Protein AF-A0A5E5PRE7-F1 (afdb_monomer)

Sequence (91 aa):
MGRLELDKKIKISTETAYRFVLQDKAVGGALYKYLRHQHKKYRKRYGKNDYRGRIPNRIDIDEHPSIVDARTRIGDWEVDLVIGKGHKGGL

Structure (mmCIF, N/CA/C/O backbone):
data_AF-A0A5E5PRE7-F1
#
_entry.id   AF-A0A5E5PRE7-F1
#
loop_
_atom_site.group_PDB
_atom_site.id
_atom_site.type_symbol
_atom_site.label_atom_id
_atom_site.label_alt_id
_atom_site.label_comp_id
_atom_site.label_asym_id
_atom_site.label_entity_id
_atom_site.label_seq_id
_atom_site.pdbx_PDB_ins_code
_atom_site.Cartn_x
_atom_site.Cartn_y
_atom_site.Cartn_z
_atom_site.occupancy
_atom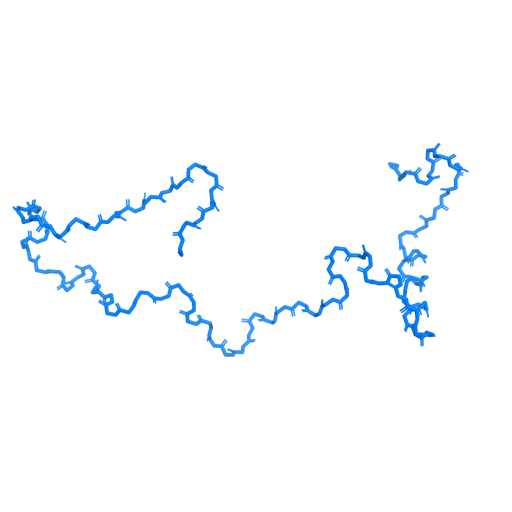_site.B_iso_or_equiv
_atom_site.auth_seq_id
_atom_site.auth_comp_id
_atom_site.auth_asym_id
_atom_site.auth_atom_id
_atom_site.pdbx_PDB_model_num
ATOM 1 N N . MET A 1 1 ? 0.929 10.874 14.408 1.00 62.28 1 MET A N 1
ATOM 2 C CA . MET A 1 1 ? -0.429 10.677 14.956 1.00 62.28 1 MET A CA 1
ATOM 3 C C . MET A 1 1 ? -1.419 10.520 13.816 1.00 62.28 1 MET A C 1
ATOM 5 O O . MET A 1 1 ? -1.290 11.222 12.818 1.00 62.28 1 MET A O 1
ATOM 9 N N . GLY A 1 2 ? -2.347 9.568 13.924 1.00 77.19 2 GLY A N 1
ATOM 10 C CA . GLY A 1 2 ? -3.389 9.349 12.914 1.00 77.19 2 GLY A CA 1
ATOM 11 C C . GLY A 1 2 ? -4.567 10.312 13.089 1.00 77.19 2 GLY A C 1
ATOM 12 O O . GLY A 1 2 ? -4.797 10.825 14.180 1.00 77.19 2 GLY A O 1
ATOM 13 N N . ARG A 1 3 ? -5.356 10.539 12.032 1.00 82.00 3 ARG A N 1
ATOM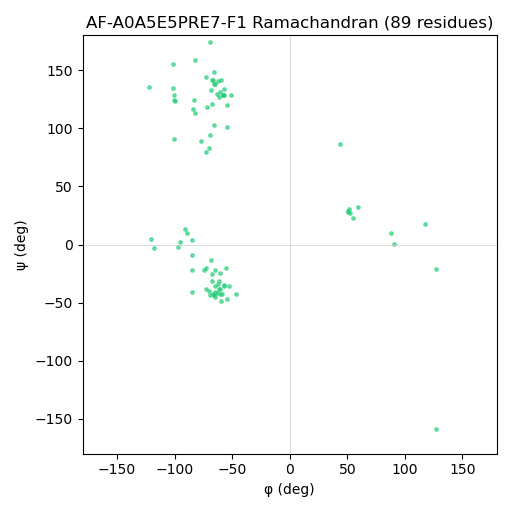 14 C CA . ARG A 1 3 ? -6.489 11.487 12.067 1.00 82.00 3 ARG A CA 1
ATOM 15 C C . ARG A 1 3 ? -7.568 11.114 13.093 1.00 82.00 3 ARG A C 1
ATOM 17 O O . ARG A 1 3 ? -8.160 11.997 13.694 1.00 82.00 3 ARG A O 1
ATOM 24 N N . LEU A 1 4 ? -7.767 9.819 13.342 1.00 86.50 4 LEU A N 1
ATOM 25 C CA . LEU A 1 4 ? -8.707 9.316 14.349 1.00 86.50 4 LEU A CA 1
ATOM 26 C C . LEU A 1 4 ? -8.346 9.751 15.780 1.00 86.50 4 LEU A C 1
ATOM 28 O O . LEU A 1 4 ? -9.229 10.006 16.594 1.00 86.50 4 LEU A O 1
ATOM 32 N N . GLU A 1 5 ? -7.053 9.860 16.074 1.00 87.12 5 GLU A N 1
ATOM 33 C CA . GLU A 1 5 ? -6.567 10.290 17.383 1.00 87.12 5 GLU A CA 1
ATOM 34 C C . GLU A 1 5 ? -6.797 11.789 17.594 1.00 87.12 5 GLU A C 1
ATOM 36 O O . GLU A 1 5 ? -7.195 12.201 18.677 1.00 87.12 5 GLU A O 1
ATOM 41 N N . LEU A 1 6 ? -6.611 12.594 16.545 1.00 88.25 6 LEU A N 1
ATOM 42 C CA . LEU A 1 6 ? -6.856 14.037 16.595 1.00 88.25 6 LEU A CA 1
ATOM 43 C C . LEU A 1 6 ? -8.344 14.356 16.773 1.00 88.25 6 LEU A C 1
ATOM 45 O O . LEU A 1 6 ? -8.698 15.228 17.557 1.00 88.25 6 LEU A O 1
ATOM 49 N N . ASP A 1 7 ? -9.201 13.633 16.054 1.00 92.69 7 ASP A N 1
ATOM 50 C CA . ASP A 1 7 ? -10.631 13.935 15.966 1.00 92.69 7 ASP A CA 1
ATOM 51 C C . ASP A 1 7 ? -11.426 13.317 17.126 1.00 92.69 7 ASP A C 1
ATOM 53 O O . ASP A 1 7 ? -12.305 13.946 17.708 1.00 92.69 7 ASP A O 1
ATOM 57 N N . LYS A 1 8 ? -11.091 12.074 17.502 1.00 89.75 8 LYS A N 1
ATOM 58 C CA . LYS A 1 8 ? -11.861 11.286 18.477 1.00 89.75 8 LYS A CA 1
ATOM 59 C C . LYS A 1 8 ? -11.086 10.917 19.738 1.00 89.75 8 LYS A C 1
ATOM 61 O O . LYS A 1 8 ? -11.662 10.284 20.615 1.00 89.75 8 LYS A O 1
ATOM 66 N N . LYS A 1 9 ? -9.796 11.264 19.845 1.00 90.88 9 LYS A N 1
ATOM 67 C CA . LYS A 1 9 ? -8.899 10.819 20.936 1.00 90.88 9 LYS A CA 1
ATOM 68 C C . LYS A 1 9 ? -8.830 9.292 21.089 1.00 90.88 9 LYS A C 1
ATOM 70 O O . LYS A 1 9 ? -8.470 8.783 22.146 1.00 90.88 9 LYS A O 1
ATOM 75 N N . ILE A 1 10 ? -9.145 8.552 20.022 1.00 91.00 10 ILE A N 1
ATOM 76 C CA . ILE A 1 10 ? -9.086 7.089 19.993 1.00 91.00 10 ILE A CA 1
ATOM 77 C C . ILE A 1 10 ? -7.800 6.668 19.287 1.00 91.00 10 ILE A C 1
ATOM 79 O O . ILE A 1 10 ? -7.525 7.085 18.160 1.00 91.00 10 ILE A O 1
ATOM 83 N N . LYS A 1 11 ? -7.041 5.784 19.936 1.00 88.94 11 LYS A N 1
ATOM 84 C CA . LYS A 1 11 ? -5.892 5.100 19.340 1.00 88.94 11 LYS A CA 1
ATOM 85 C C . LYS A 1 11 ? -6.313 3.705 18.903 1.00 88.94 11 LYS A C 1
ATOM 87 O O . LYS A 1 11 ? -6.797 2.920 19.711 1.00 88.94 11 LYS A O 1
ATOM 92 N N . ILE A 1 12 ? -6.120 3.396 17.625 1.00 89.06 12 ILE A N 1
ATOM 93 C CA . ILE A 1 12 ? -6.352 2.063 17.064 1.00 89.06 12 ILE A CA 1
ATOM 94 C C . ILE A 1 12 ? -5.046 1.597 16.429 1.00 89.06 12 ILE A C 1
ATOM 96 O O . ILE A 1 12 ? -4.385 2.369 15.732 1.00 89.06 12 ILE A O 1
ATOM 100 N N . SER A 1 13 ? -4.677 0.338 16.667 1.00 89.62 13 SER A N 1
ATOM 101 C CA . SER A 1 13 ? -3.554 -0.284 15.967 1.00 89.62 13 SER A CA 1
ATOM 102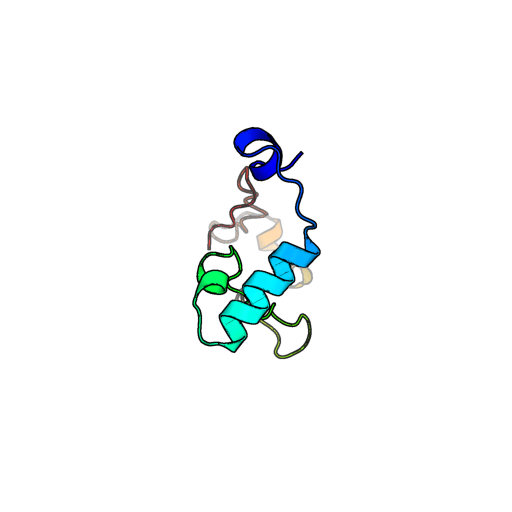 C C . SER A 1 13 ? -3.878 -0.438 14.483 1.00 89.62 13 SER A C 1
ATOM 104 O O . SER A 1 13 ? -4.990 -0.812 14.105 1.00 89.62 13 SER A O 1
ATOM 106 N N . THR A 1 14 ? -2.882 -0.221 13.629 1.00 87.25 14 THR A N 1
ATOM 107 C CA . THR A 1 14 ? -2.992 -0.465 12.187 1.00 87.25 14 THR A CA 1
ATOM 108 C C . THR A 1 14 ? -3.485 -1.886 11.888 1.00 87.25 14 THR A C 1
ATOM 110 O O . THR A 1 14 ? -4.277 -2.089 10.970 1.00 87.25 14 THR A O 1
ATOM 113 N N . GLU A 1 15 ? -3.086 -2.869 12.699 1.00 91.88 15 GLU A N 1
ATOM 114 C CA . GLU A 1 15 ? -3.521 -4.259 12.553 1.00 91.88 15 GLU A CA 1
ATOM 115 C C . GLU A 1 15 ? -5.024 -4.435 12.796 1.00 91.88 15 GLU A C 1
ATOM 117 O O . GLU A 1 15 ? -5.696 -5.129 12.034 1.00 91.88 15 GLU A O 1
ATOM 122 N N . THR A 1 16 ? -5.582 -3.759 13.804 1.00 93.19 16 THR A N 1
ATOM 123 C CA . THR A 1 16 ? -7.024 -3.784 14.085 1.00 93.19 16 THR A CA 1
ATOM 124 C C . THR A 1 16 ? -7.818 -3.247 12.896 1.00 93.19 16 THR A C 1
ATOM 126 O O . THR A 1 16 ? -8.812 -3.851 12.496 1.00 93.19 16 THR A O 1
ATOM 129 N N . ALA A 1 17 ? -7.352 -2.154 12.282 1.00 91.12 17 ALA A N 1
ATOM 130 C CA . ALA A 1 17 ? -7.972 -1.610 11.076 1.00 91.12 17 ALA A CA 1
ATOM 131 C C . ALA A 1 17 ? -7.903 -2.601 9.898 1.00 91.12 17 ALA A C 1
ATOM 133 O O . ALA A 1 17 ? -8.895 -2.786 9.191 1.00 91.12 17 ALA A O 1
ATOM 134 N N . TYR A 1 18 ? -6.773 -3.292 9.707 1.00 90.19 18 TYR A N 1
ATOM 135 C CA . TYR A 1 18 ? -6.657 -4.319 8.666 1.00 90.19 18 TYR A CA 1
ATOM 136 C C . TYR A 1 18 ? -7.562 -5.526 8.910 1.00 90.19 18 TYR A C 1
ATOM 138 O O . TYR A 1 18 ? -8.234 -5.974 7.978 1.00 90.19 18 TYR A O 1
ATOM 146 N N . ARG A 1 19 ? -7.632 -6.030 10.148 1.00 93.25 19 ARG A N 1
ATOM 147 C CA . ARG A 1 19 ? -8.533 -7.129 10.522 1.00 93.25 19 ARG A CA 1
ATOM 148 C C . ARG A 1 19 ? -9.991 -6.775 10.256 1.00 93.25 19 ARG A C 1
ATOM 150 O O . ARG A 1 19 ? -10.710 -7.598 9.701 1.00 93.25 19 ARG A O 1
ATOM 157 N N . PHE A 1 20 ? -10.397 -5.552 10.589 1.00 93.88 20 PHE A N 1
ATOM 158 C CA . PHE A 1 20 ? -11.753 -5.068 10.347 1.00 93.88 20 PHE A CA 1
ATOM 159 C C . PHE A 1 20 ? -12.118 -5.088 8.856 1.00 93.88 20 PHE A C 1
ATOM 161 O O . PHE A 1 20 ? -13.138 -5.656 8.473 1.00 93.88 20 PHE A O 1
ATOM 168 N N . VAL A 1 21 ? -11.248 -4.555 7.991 1.00 93.31 21 VAL A N 1
ATOM 169 C CA . VAL A 1 21 ? -11.478 -4.567 6.536 1.00 93.31 21 VAL A CA 1
ATOM 170 C C . VAL A 1 21 ? -11.486 -5.993 5.969 1.00 93.31 21 VAL A C 1
ATOM 172 O O . VAL A 1 21 ? -12.246 -6.289 5.045 1.00 93.31 21 VAL A O 1
ATOM 175 N N . LEU A 1 22 ? -10.650 -6.891 6.498 1.00 91.62 22 LEU A N 1
ATOM 176 C CA . LEU A 1 22 ? -10.613 -8.286 6.057 1.00 91.62 22 LEU A CA 1
ATOM 177 C C . LEU A 1 22 ? -11.871 -9.058 6.480 1.00 91.62 22 LEU A C 1
ATOM 179 O O . LEU A 1 22 ? -12.393 -9.837 5.684 1.00 91.62 22 LEU A O 1
ATOM 183 N N . GLN A 1 23 ? -12.366 -8.821 7.696 1.00 95.06 23 GLN A N 1
ATOM 184 C CA . GLN A 1 23 ? -13.598 -9.420 8.203 1.00 95.06 23 GLN A CA 1
ATOM 185 C C . GLN A 1 23 ? -14.818 -8.950 7.404 1.00 95.06 23 GLN A C 1
ATOM 187 O O . GLN A 1 23 ? -15.609 -9.789 6.984 1.00 95.06 23 GLN A O 1
ATOM 192 N N . ASP A 1 24 ? -14.923 -7.646 7.117 1.00 95.69 24 ASP A N 1
ATOM 193 C CA . ASP A 1 24 ? -15.959 -7.089 6.233 1.00 95.69 24 ASP A CA 1
ATOM 194 C C . ASP A 1 24 ? -15.948 -7.779 4.864 1.00 95.69 24 ASP A C 1
ATOM 196 O O . ASP A 1 24 ? -16.972 -8.257 4.387 1.00 95.69 24 ASP A O 1
ATOM 200 N N . LYS A 1 25 ? -14.764 -7.947 4.265 1.00 93.00 25 LYS A N 1
ATOM 201 C CA . LYS A 1 25 ? -14.627 -8.669 2.996 1.00 93.00 25 LYS A CA 1
ATOM 202 C C . LYS A 1 25 ? -15.093 -10.129 3.093 1.00 93.00 25 LYS A C 1
ATOM 204 O O . LYS A 1 25 ? -15.677 -10.630 2.135 1.00 93.00 25 LYS A O 1
ATOM 209 N N . ALA A 1 26 ? -14.826 -10.814 4.206 1.00 92.94 26 ALA A N 1
ATOM 210 C CA . ALA A 1 26 ? -15.209 -12.215 4.400 1.00 92.94 26 ALA A CA 1
ATOM 211 C C . ALA A 1 26 ? -16.732 -12.406 4.485 1.00 92.94 26 ALA A C 1
ATOM 213 O O . ALA A 1 26 ? -17.239 -13.423 4.023 1.00 92.94 26 ALA A O 1
ATOM 214 N N . VAL A 1 27 ? -17.460 -11.412 5.004 1.00 95.81 27 VAL A N 1
ATOM 215 C CA . VAL A 1 27 ? -18.933 -11.412 5.062 1.00 95.81 27 VAL A CA 1
ATOM 216 C C . VAL A 1 27 ? -19.594 -10.814 3.811 1.00 95.81 27 VAL A C 1
ATOM 218 O O . VAL A 1 27 ? -20.802 -10.601 3.791 1.00 95.81 27 VAL A O 1
ATOM 221 N N . GLY A 1 28 ? -18.823 -10.547 2.750 1.00 93.69 28 GLY A N 1
ATOM 222 C CA . GLY A 1 28 ? -19.332 -10.003 1.484 1.00 93.69 28 GLY A CA 1
ATOM 223 C C . GLY A 1 28 ? -19.406 -8.473 1.417 1.00 93.69 28 GLY A C 1
ATOM 224 O O . GLY A 1 28 ? -19.962 -7.925 0.466 1.00 93.69 28 GLY A O 1
ATOM 225 N N . GLY A 1 29 ? -18.827 -7.774 2.391 1.00 94.94 29 GLY A N 1
ATOM 226 C CA . GLY A 1 29 ? -18.752 -6.320 2.436 1.00 94.94 29 GLY A CA 1
ATOM 227 C C . GLY A 1 29 ? -17.834 -5.701 1.377 1.00 94.94 29 GLY A C 1
ATOM 228 O O . GLY A 1 29 ? -17.148 -6.370 0.593 1.00 94.94 29 GLY A O 1
ATOM 229 N N . ALA A 1 30 ? -17.852 -4.371 1.321 1.00 95.12 30 ALA A N 1
ATOM 230 C CA . ALA A 1 30 ? -17.237 -3.586 0.253 1.00 95.12 30 ALA A CA 1
ATOM 231 C C . ALA A 1 30 ? -16.150 -2.616 0.735 1.00 95.12 30 ALA A C 1
ATOM 233 O O . ALA A 1 30 ? -15.608 -1.880 -0.092 1.00 95.12 30 ALA A O 1
ATOM 234 N N . LEU A 1 31 ? -15.782 -2.616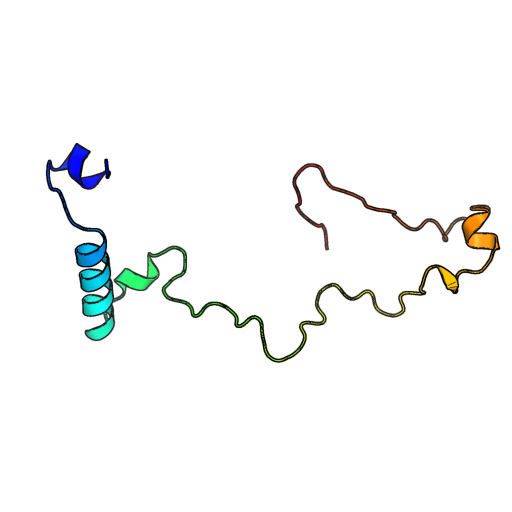 2.024 1.00 93.62 31 LEU A N 1
ATOM 235 C CA . LEU A 1 31 ? -14.824 -1.650 2.575 1.00 93.62 31 LEU A CA 1
ATOM 236 C C . LEU A 1 31 ? -13.479 -1.685 1.848 1.00 93.62 31 LEU A C 1
ATOM 238 O O . LEU A 1 31 ? -12.865 -0.648 1.593 1.00 93.62 31 LEU A O 1
ATOM 242 N N . TYR A 1 32 ? -13.052 -2.877 1.429 1.00 92.12 32 TYR A N 1
ATOM 243 C CA . TYR A 1 32 ? -11.807 -3.049 0.690 1.00 92.12 32 TYR A CA 1
ATOM 244 C C . TYR A 1 32 ? -11.781 -2.279 -0.642 1.00 92.12 32 TYR A C 1
ATOM 246 O O . TYR A 1 32 ? -10.692 -1.950 -1.100 1.00 92.12 32 TYR A O 1
ATOM 254 N N . LYS A 1 33 ? -12.933 -1.957 -1.252 1.00 92.81 33 LYS A N 1
ATOM 255 C CA . LYS A 1 33 ? -13.027 -1.210 -2.522 1.00 92.81 33 LYS A CA 1
ATOM 256 C C . LYS A 1 33 ? -12.678 0.275 -2.375 1.00 92.81 33 LYS A C 1
ATOM 258 O O . LYS A 1 33 ? -12.312 0.903 -3.364 1.00 92.81 33 LYS A O 1
ATOM 263 N N . TYR A 1 34 ? -12.748 0.821 -1.161 1.00 92.00 34 TYR A N 1
ATOM 264 C CA . TYR A 1 34 ? -12.357 2.206 -0.877 1.00 92.00 34 TYR A CA 1
ATOM 265 C C . TYR A 1 34 ? -10.851 2.360 -0.621 1.00 92.00 34 TYR A C 1
ATOM 267 O O . TYR A 1 34 ? -10.337 3.476 -0.572 1.00 92.00 34 TYR A O 1
ATOM 275 N N . LEU A 1 35 ? -10.110 1.254 -0.489 1.00 89.81 35 LEU A N 1
ATOM 276 C CA . LEU A 1 35 ? -8.651 1.296 -0.424 1.00 89.81 35 LEU A CA 1
ATOM 277 C C . LEU A 1 35 ? -8.065 1.624 -1.800 1.00 89.81 35 LEU A C 1
ATOM 279 O O . LEU A 1 35 ? -8.522 1.102 -2.816 1.00 89.81 35 LEU A O 1
ATOM 283 N N . ARG A 1 36 ? -6.961 2.382 -1.827 1.00 88.25 36 ARG A N 1
ATOM 284 C CA . ARG A 1 36 ? -6.237 2.766 -3.058 1.00 88.25 36 ARG A CA 1
ATOM 285 C C . ARG A 1 36 ? -5.998 1.598 -4.018 1.00 88.25 36 ARG A C 1
ATOM 287 O O . ARG A 1 36 ? -6.142 1.741 -5.227 1.00 88.25 36 ARG A O 1
ATOM 294 N N . HIS A 1 37 ? -5.613 0.446 -3.477 1.00 86.56 37 HIS A N 1
ATOM 295 C CA . HIS A 1 37 ? -5.305 -0.744 -4.270 1.00 86.56 37 HIS A CA 1
ATOM 296 C C . HIS A 1 37 ? -6.465 -1.734 -4.359 1.00 86.56 37 HIS A C 1
ATOM 298 O O . HIS A 1 37 ? -6.322 -2.748 -5.028 1.00 86.56 37 HIS A O 1
ATOM 304 N N . GLN A 1 38 ? -7.602 -1.467 -3.708 1.00 88.94 38 GLN A N 1
ATOM 305 C CA . GLN A 1 38 ? -8.806 -2.306 -3.738 1.00 88.94 38 GLN A CA 1
ATOM 306 C C . GLN A 1 38 ? -8.559 -3.788 -3.432 1.00 88.94 38 GLN A C 1
ATOM 308 O O . GLN A 1 38 ? -9.236 -4.668 -3.959 1.00 88.94 38 GLN A O 1
ATOM 313 N N . HIS A 1 39 ? -7.526 -4.084 -2.639 1.00 84.56 39 HIS A N 1
ATOM 314 C CA . HIS A 1 39 ? -7.048 -5.446 -2.403 1.00 84.56 39 HIS A CA 1
ATOM 315 C C . HIS A 1 39 ? -6.756 -6.241 -3.704 1.00 84.56 39 HIS A C 1
ATOM 317 O O . HIS A 1 39 ? -6.841 -7.470 -3.727 1.00 84.56 39 HIS A O 1
ATOM 323 N N . LYS A 1 40 ? -6.417 -5.547 -4.801 1.00 86.06 40 LYS A N 1
ATOM 324 C CA . LYS A 1 40 ? -5.971 -6.149 -6.061 1.00 86.06 40 LYS A CA 1
ATOM 325 C C . LYS A 1 40 ? -4.633 -6.839 -5.834 1.00 86.06 40 LYS A C 1
ATOM 327 O O . LYS A 1 40 ? -3.746 -6.305 -5.169 1.00 86.06 40 LYS A O 1
ATOM 332 N N . LYS A 1 41 ? -4.477 -8.027 -6.419 1.00 84.19 41 LYS A N 1
ATOM 333 C CA . LYS A 1 41 ? -3.194 -8.732 -6.406 1.00 84.19 41 LYS A CA 1
ATOM 334 C C . LYS A 1 41 ? -2.168 -7.893 -7.164 1.00 84.19 41 LYS A C 1
ATOM 336 O O . LYS A 1 41 ? -2.419 -7.481 -8.296 1.00 84.19 41 LYS A O 1
ATOM 341 N N . TYR A 1 42 ? -1.012 -7.661 -6.547 1.00 82.81 42 TYR A N 1
ATOM 342 C CA . TYR A 1 42 ? 0.125 -7.076 -7.246 1.00 82.81 42 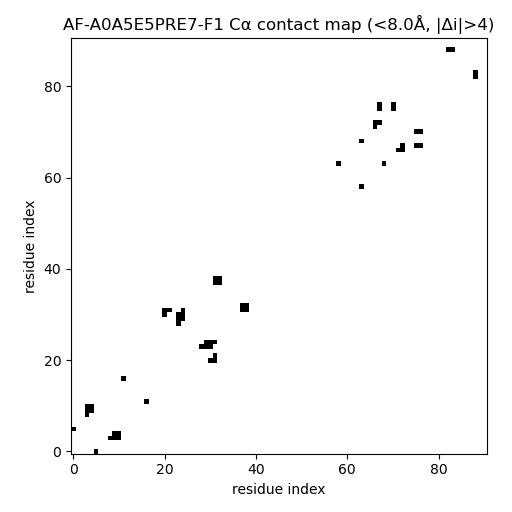TYR A CA 1
ATOM 343 C C . TYR A 1 42 ? 0.530 -7.975 -8.414 1.00 82.81 42 TYR A C 1
ATOM 345 O O . TYR A 1 42 ? 0.513 -9.207 -8.307 1.00 82.81 42 TYR A O 1
ATOM 353 N N . ARG A 1 43 ? 0.914 -7.349 -9.529 1.00 80.81 43 ARG A N 1
ATOM 354 C CA . ARG A 1 43 ? 1.474 -8.066 -10.670 1.00 80.81 43 ARG A CA 1
ATOM 355 C C . ARG A 1 43 ? 2.757 -8.778 -10.235 1.00 80.81 43 ARG A C 1
ATOM 357 O O . ARG A 1 43 ? 3.622 -8.179 -9.597 1.00 80.81 43 ARG A O 1
ATOM 364 N N . LYS A 1 44 ? 2.871 -10.063 -10.569 1.00 81.94 44 LYS A N 1
ATOM 365 C CA . LYS A 1 44 ? 4.090 -10.846 -10.337 1.00 81.94 44 LYS A CA 1
ATOM 366 C C . LYS A 1 44 ? 5.211 -10.319 -11.241 1.00 81.94 44 LYS A C 1
ATOM 368 O O . LYS A 1 44 ? 4.951 -9.960 -12.386 1.00 81.94 44 LYS A O 1
ATOM 373 N N . ARG A 1 45 ? 6.445 -10.267 -10.721 1.00 76.19 45 ARG A N 1
ATOM 374 C CA . ARG A 1 45 ? 7.638 -9.895 -11.511 1.00 76.19 45 ARG A CA 1
ATOM 375 C C . ARG A 1 45 ? 8.092 -11.006 -12.462 1.00 76.19 45 ARG A C 1
ATOM 377 O O . ARG A 1 45 ? 8.778 -10.722 -13.429 1.00 76.19 45 ARG A O 1
ATOM 384 N N . TYR A 1 46 ? 7.710 -12.248 -12.178 1.00 79.06 46 TYR A N 1
ATOM 385 C CA . TYR A 1 46 ? 7.967 -13.416 -13.015 1.00 79.06 46 TYR A CA 1
ATOM 386 C C . TYR A 1 46 ? 6.710 -13.795 -13.812 1.00 79.06 46 TYR A C 1
ATOM 388 O O . TYR A 1 46 ? 5.589 -13.507 -13.382 1.00 79.06 46 TYR A O 1
ATOM 396 N N . GLY A 1 47 ? 6.890 -14.463 -14.952 1.00 75.81 47 GLY A N 1
ATOM 397 C CA . GLY A 1 47 ? 5.814 -14.871 -15.860 1.00 75.81 47 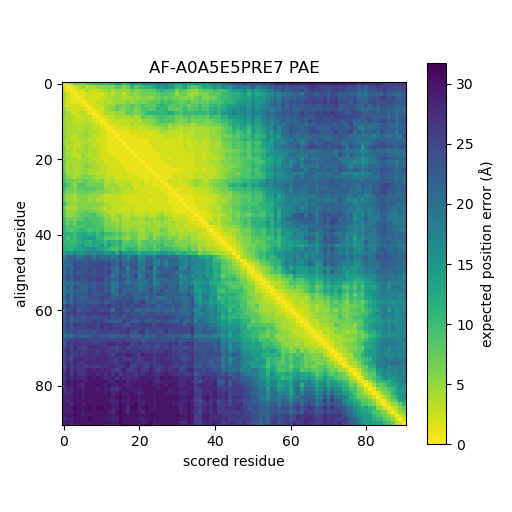GLY A CA 1
ATOM 398 C C . GLY A 1 47 ? 6.063 -14.398 -17.293 1.00 75.81 47 GLY A C 1
ATOM 399 O O . GLY A 1 47 ? 7.202 -14.126 -17.659 1.00 75.81 47 GLY A O 1
ATOM 400 N N . LYS A 1 48 ? 5.000 -14.306 -18.108 1.00 71.19 48 LYS A N 1
ATOM 401 C CA . LYS A 1 48 ? 5.087 -13.815 -19.496 1.00 71.19 48 LYS A CA 1
ATOM 402 C C . LYS A 1 48 ? 5.818 -12.469 -19.554 1.00 71.19 48 LYS A C 1
ATOM 404 O O . LYS A 1 48 ? 5.424 -11.531 -18.855 1.00 71.19 48 LYS A O 1
ATOM 409 N N . ASN A 1 49 ? 6.825 -12.388 -20.426 1.00 68.50 49 ASN A N 1
ATOM 410 C CA . ASN A 1 49 ? 7.499 -11.135 -20.742 1.00 68.50 49 ASN A CA 1
ATOM 411 C C . ASN A 1 49 ? 6.475 -10.113 -21.242 1.00 68.50 49 ASN A C 1
ATOM 413 O O . ASN A 1 49 ? 5.657 -10.403 -22.117 1.00 68.50 49 ASN A O 1
ATOM 417 N N . ASP A 1 50 ? 6.508 -8.927 -20.641 1.00 69.81 50 ASP A N 1
ATOM 418 C CA . ASP A 1 50 ? 5.757 -7.783 -21.132 1.00 69.81 50 ASP A CA 1
ATOM 419 C C . ASP A 1 50 ? 6.564 -7.145 -22.260 1.00 69.81 50 ASP A C 1
ATOM 421 O O . ASP A 1 50 ? 7.657 -6.640 -22.020 1.00 69.81 50 ASP A O 1
ATOM 425 N N . TYR A 1 51 ? 6.055 -7.201 -23.488 1.00 68.88 51 TYR A N 1
ATOM 426 C CA . TYR A 1 51 ? 6.692 -6.558 -24.640 1.00 68.88 51 TYR A CA 1
ATOM 427 C C . TYR A 1 51 ? 6.309 -5.075 -24.770 1.00 68.88 51 TYR A C 1
ATOM 429 O O . TYR A 1 51 ? 6.705 -4.424 -25.736 1.00 68.88 51 TYR A O 1
ATOM 437 N N . ARG A 1 52 ? 5.534 -4.519 -23.823 1.00 69.94 52 ARG A N 1
ATOM 438 C CA . ARG A 1 52 ? 5.246 -3.079 -23.780 1.00 69.94 52 ARG A CA 1
ATOM 439 C C . ARG A 1 52 ? 6.554 -2.289 -23.687 1.00 69.94 52 ARG A C 1
ATOM 441 O O . ARG A 1 52 ? 7.376 -2.558 -22.818 1.00 69.94 52 ARG A O 1
ATOM 448 N N . GLY A 1 53 ? 6.718 -1.313 -24.579 1.00 68.50 53 GLY A N 1
ATOM 449 C CA . GLY A 1 53 ? 7.909 -0.461 -24.663 1.00 68.50 53 GLY A CA 1
ATOM 450 C C . GLY A 1 53 ? 9.013 -0.979 -25.591 1.00 68.50 53 GLY A C 1
ATOM 451 O O . GLY A 1 53 ? 10.040 -0.321 -25.724 1.00 68.50 53 GLY A O 1
ATOM 452 N N . ARG A 1 5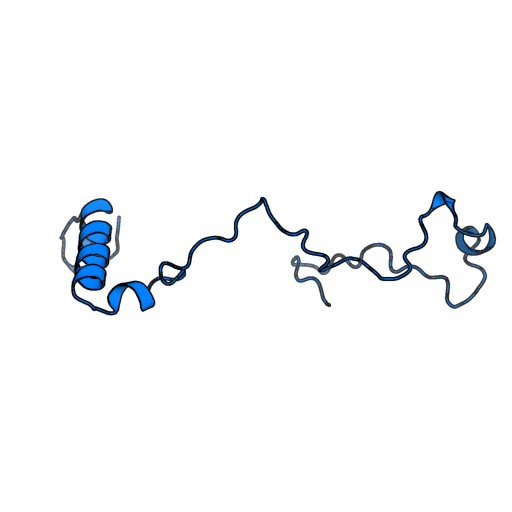4 ? 8.833 -2.128 -26.261 1.00 75.31 54 ARG A N 1
ATOM 453 C CA . ARG A 1 54 ? 9.767 -2.561 -27.308 1.00 75.31 54 ARG A CA 1
ATOM 454 C C . ARG A 1 54 ? 9.403 -1.893 -28.635 1.00 75.31 54 ARG A C 1
ATOM 456 O O . ARG A 1 54 ? 8.334 -2.157 -29.177 1.00 75.31 54 ARG A O 1
ATOM 463 N N . ILE A 1 55 ? 10.308 -1.069 -29.159 1.00 73.88 55 ILE A N 1
ATOM 464 C CA . ILE A 1 55 ? 10.177 -0.475 -30.494 1.00 73.88 55 ILE A CA 1
ATOM 465 C C . ILE A 1 55 ? 10.305 -1.605 -31.534 1.00 73.88 55 ILE A C 1
ATOM 467 O O . ILE A 1 55 ? 11.315 -2.321 -31.525 1.00 73.88 55 ILE A O 1
ATOM 471 N N . PRO A 1 56 ? 9.288 -1.836 -32.385 1.00 73.12 56 PRO A N 1
ATOM 472 C CA . PRO A 1 56 ? 9.398 -2.803 -33.470 1.00 73.12 56 PRO A CA 1
ATOM 473 C C . PRO A 1 56 ? 10.465 -2.334 -34.465 1.00 73.12 56 PRO A C 1
ATOM 475 O O . PRO A 1 56 ? 10.524 -1.153 -34.788 1.00 73.12 56 PRO A O 1
ATOM 478 N N . ASN A 1 57 ? 11.296 -3.261 -34.948 1.00 72.69 57 ASN A N 1
ATOM 479 C CA . ASN A 1 57 ? 12.385 -2.984 -35.895 1.00 72.69 57 ASN A CA 1
ATOM 480 C C . ASN A 1 57 ? 13.436 -1.983 -35.385 1.00 72.69 57 ASN A C 1
ATOM 482 O O . ASN A 1 57 ? 14.000 -1.236 -36.179 1.00 72.69 57 ASN A O 1
ATOM 486 N N . ARG A 1 58 ? 13.703 -1.960 -34.069 1.00 77.19 58 ARG A N 1
ATOM 487 C CA . ARG A 1 58 ? 14.869 -1.232 -33.554 1.00 77.19 58 ARG A CA 1
ATOM 488 C C . ARG A 1 58 ? 16.135 -1.780 -34.225 1.00 77.19 58 ARG A C 1
ATOM 490 O O . ARG A 1 58 ? 16.291 -3.000 -34.297 1.00 77.19 58 ARG A O 1
ATOM 497 N N . ILE A 1 59 ? 16.993 -0.882 -34.688 1.00 73.56 59 ILE A N 1
ATOM 498 C CA . ILE A 1 59 ? 18.317 -1.202 -35.220 1.00 73.56 59 ILE A CA 1
ATOM 499 C C . ILE A 1 59 ? 19.293 -0.895 -34.087 1.00 73.56 59 ILE A C 1
ATOM 501 O O . ILE A 1 59 ? 19.242 0.207 -33.533 1.00 73.56 59 ILE A O 1
ATOM 505 N N . ASP A 1 60 ? 20.103 -1.874 -33.682 1.00 75.62 60 ASP A N 1
AT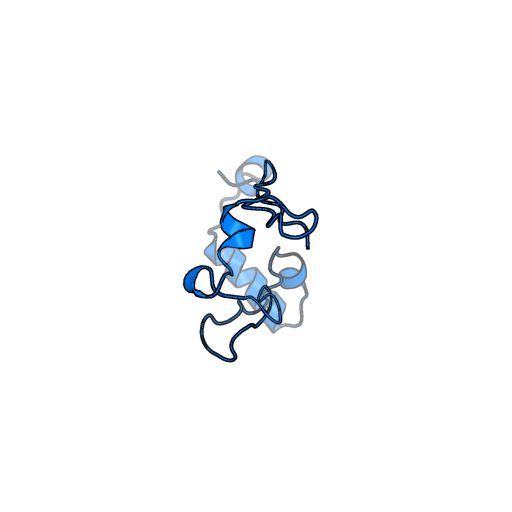OM 506 C CA . ASP A 1 60 ? 21.103 -1.640 -32.640 1.00 75.62 60 ASP A CA 1
ATOM 507 C C . A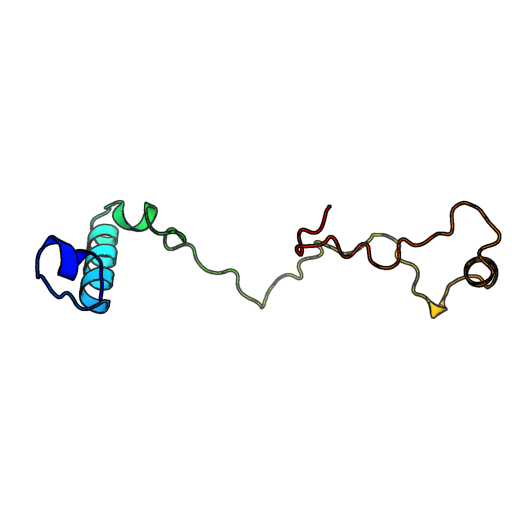SP A 1 60 ? 22.157 -0.644 -33.168 1.00 75.62 60 ASP A C 1
ATOM 509 O O . ASP A 1 60 ? 22.426 -0.591 -34.367 1.00 75.62 60 ASP A O 1
ATOM 513 N N . ILE A 1 61 ? 22.730 0.176 -32.281 1.00 71.62 61 ILE A N 1
ATOM 514 C CA . ILE A 1 61 ? 23.632 1.285 -32.659 1.00 71.62 61 ILE A CA 1
ATOM 515 C C . ILE A 1 61 ? 24.837 0.779 -33.472 1.00 71.62 61 ILE A C 1
ATOM 517 O O . ILE A 1 61 ? 25.277 1.441 -34.408 1.00 71.62 61 ILE A O 1
ATOM 521 N N . ASP A 1 62 ? 25.332 -0.423 -33.170 1.00 77.62 62 ASP A N 1
ATOM 522 C CA . ASP A 1 62 ? 26.438 -1.060 -33.895 1.00 77.62 62 ASP A CA 1
ATOM 523 C C . ASP A 1 62 ? 26.105 -1.405 -35.360 1.00 77.62 62 ASP A C 1
ATOM 525 O O . ASP A 1 62 ? 27.006 -1.558 -36.184 1.00 77.62 62 ASP A O 1
ATOM 529 N N . GLU A 1 63 ? 24.821 -1.528 -35.704 1.00 79.06 63 GLU A N 1
ATOM 530 C CA . GLU A 1 63 ? 24.351 -1.843 -37.058 1.00 79.06 63 GLU A CA 1
ATOM 531 C C . GLU A 1 63 ? 23.993 -0.581 -37.864 1.00 79.06 63 GLU A C 1
ATOM 533 O O . GLU A 1 63 ? 23.536 -0.676 -39.008 1.00 79.06 63 GLU A O 1
ATOM 538 N N . HIS A 1 64 ? 24.180 0.615 -37.292 1.00 79.38 64 HIS A N 1
ATOM 539 C CA . HIS A 1 64 ? 23.850 1.866 -37.968 1.00 79.38 64 HIS A CA 1
ATOM 540 C C . HIS A 1 64 ? 24.789 2.118 -39.156 1.00 79.38 64 HIS A C 1
ATOM 542 O O . HIS A 1 64 ? 26.013 2.033 -39.030 1.00 79.38 64 HIS A O 1
ATOM 548 N N . PRO A 1 65 ? 24.251 2.491 -40.329 1.00 78.88 65 PRO A N 1
ATOM 549 C CA . PRO A 1 65 ? 25.079 2.952 -41.431 1.00 78.88 65 PRO A CA 1
ATOM 550 C C . PRO A 1 65 ? 25.831 4.232 -41.035 1.00 78.88 65 PRO A C 1
ATOM 552 O O . PRO A 1 65 ? 25.250 5.137 -40.441 1.00 78.88 65 PRO A O 1
ATOM 555 N N . SER A 1 66 ? 27.095 4.367 -41.443 1.00 78.00 66 SER A N 1
ATOM 556 C CA . SER A 1 66 ? 27.975 5.503 -41.096 1.00 78.00 66 SER A CA 1
ATOM 557 C C . SER A 1 66 ? 27.421 6.894 -41.449 1.00 78.00 66 SER A C 1
ATOM 559 O O . SER A 1 66 ? 27.837 7.901 -40.882 1.00 78.00 66 SER A O 1
ATOM 561 N N . ILE A 1 67 ? 26.454 6.967 -42.366 1.00 74.38 67 ILE A N 1
ATOM 562 C CA . ILE A 1 67 ? 25.750 8.206 -42.723 1.00 74.38 67 ILE A CA 1
ATOM 563 C C . ILE A 1 67 ? 24.860 8.751 -41.591 1.00 74.38 67 ILE A C 1
ATOM 565 O O . ILE A 1 67 ? 24.626 9.959 -41.539 1.00 74.38 67 ILE A O 1
ATOM 569 N N . VAL A 1 68 ? 24.392 7.882 -40.687 1.00 72.06 68 VAL A N 1
ATOM 570 C CA . VAL A 1 68 ? 23.580 8.255 -39.518 1.00 72.06 68 VAL A CA 1
ATOM 571 C C . VAL A 1 68 ? 24.433 9.032 -38.515 1.00 72.06 68 VAL A C 1
ATOM 573 O O . VAL A 1 68 ? 24.022 10.101 -38.064 1.00 72.06 68 VAL A O 1
ATOM 576 N N . ASP A 1 69 ? 25.666 8.576 -38.269 1.00 71.81 69 ASP A N 1
ATOM 577 C CA . ASP A 1 69 ? 26.645 9.281 -37.428 1.00 71.81 69 ASP A CA 1
ATOM 578 C C . ASP A 1 69 ? 26.995 10.667 -37.999 1.00 71.81 69 ASP A C 1
ATOM 580 O O . ASP A 1 69 ? 27.059 11.663 -37.279 1.00 71.81 69 ASP A O 1
ATOM 584 N N . ALA A 1 70 ? 27.090 10.764 -39.329 1.00 77.81 70 ALA A N 1
ATOM 585 C CA . ALA A 1 70 ? 27.358 12.019 -40.025 1.00 77.81 70 ALA A CA 1
ATOM 586 C C . ALA A 1 70 ? 26.199 13.039 -39.950 1.00 77.81 70 ALA A C 1
ATOM 588 O O . ALA A 1 70 ? 26.402 14.204 -40.297 1.00 77.81 70 ALA A O 1
ATOM 589 N N . ARG A 1 71 ? 24.986 12.631 -39.531 1.00 69.75 71 ARG A N 1
ATOM 590 C CA . ARG A 1 71 ? 23.779 13.482 -39.385 1.00 69.75 71 ARG A CA 1
ATOM 591 C C . ARG A 1 71 ? 23.440 14.338 -40.615 1.00 69.75 71 ARG A C 1
ATOM 593 O O . ARG A 1 71 ? 22.842 15.408 -40.503 1.00 69.75 71 ARG A O 1
ATOM 600 N N . THR A 1 72 ? 23.818 13.883 -41.806 1.00 74.88 72 THR A N 1
ATOM 601 C CA . THR A 1 72 ? 23.700 14.663 -43.051 1.00 74.88 72 THR A CA 1
ATOM 602 C C . THR A 1 72 ? 22.326 14.553 -43.714 1.00 74.88 72 THR A C 1
ATOM 604 O O . THR A 1 72 ? 21.946 15.436 -44.484 1.00 74.88 72 THR A O 1
ATOM 607 N N . ARG A 1 73 ? 21.554 13.498 -43.417 1.00 72.62 73 ARG A N 1
ATOM 608 C CA . ARG A 1 73 ? 20.223 13.252 -43.988 1.00 72.62 73 ARG A CA 1
ATOM 609 C C . ARG A 1 73 ? 19.111 13.633 -43.005 1.00 72.62 73 ARG A C 1
ATOM 611 O O . ARG A 1 73 ? 19.133 13.286 -41.826 1.00 72.62 73 ARG A O 1
ATOM 618 N N . ILE A 1 74 ? 18.093 14.328 -43.509 1.00 60.44 74 ILE A N 1
ATOM 619 C CA . ILE A 1 74 ? 16.856 14.603 -42.767 1.00 60.44 74 ILE A CA 1
ATOM 620 C C . ILE A 1 74 ? 16.066 13.289 -42.668 1.00 60.44 74 ILE A C 1
ATOM 622 O O . ILE A 1 74 ? 15.699 12.720 -43.693 1.00 60.44 74 ILE A O 1
ATOM 626 N N . GLY A 1 75 ? 15.826 12.803 -41.446 1.00 64.31 75 GLY A N 1
ATOM 627 C CA . GLY A 1 75 ? 15.109 11.545 -41.178 1.00 64.31 75 GLY A CA 1
ATOM 628 C C . GLY A 1 75 ? 15.845 10.553 -40.270 1.00 64.31 75 GLY A C 1
ATOM 629 O O . GLY A 1 75 ? 15.181 9.747 -39.632 1.00 64.31 75 GLY A O 1
ATOM 630 N N . ASP A 1 76 ? 17.172 10.661 -40.139 1.00 67.19 76 ASP A N 1
ATOM 631 C CA . ASP A 1 76 ? 17.989 9.818 -39.238 1.00 67.19 76 ASP A CA 1
ATOM 632 C C . ASP A 1 76 ? 18.174 10.425 -37.837 1.00 67.19 76 ASP A C 1
ATOM 634 O O . ASP A 1 76 ? 19.030 10.011 -37.060 1.00 67.19 76 ASP A O 1
ATOM 638 N N . TRP A 1 77 ? 17.391 11.455 -37.515 1.00 63.22 77 TRP A N 1
ATOM 639 C CA . TRP A 1 77 ? 17.445 12.123 -36.222 1.00 63.22 77 TRP A CA 1
ATOM 640 C C . TRP A 1 77 ? 16.726 11.242 -35.203 1.00 63.22 77 TRP A C 1
ATOM 642 O O . TRP A 1 77 ? 15.517 11.370 -35.000 1.00 63.22 77 TRP A O 1
ATOM 652 N N . GLU A 1 78 ? 17.463 10.329 -34.575 1.00 60.69 78 GLU A N 1
ATOM 653 C CA . GLU A 1 78 ? 16.983 9.655 -33.377 1.00 60.69 78 GLU A CA 1
ATOM 654 C C . GLU A 1 78 ? 16.747 10.706 -32.286 1.00 60.69 78 GLU A C 1
ATOM 656 O O . GLU A 1 78 ? 17.597 11.549 -31.988 1.00 60.69 78 GLU A O 1
ATOM 661 N N . VAL A 1 79 ? 15.544 10.696 -31.712 1.00 54.38 79 VAL A N 1
ATOM 662 C CA . VAL A 1 79 ? 15.198 11.522 -30.554 1.00 54.38 79 VAL A CA 1
ATOM 663 C C . VAL A 1 79 ? 15.905 10.911 -29.349 1.00 54.38 79 VAL A C 1
ATOM 665 O O . VAL A 1 79 ? 15.316 10.142 -28.591 1.00 54.38 79 VAL A O 1
ATOM 668 N N . ASP A 1 80 ? 17.192 11.206 -29.208 1.00 55.53 80 ASP A N 1
ATOM 669 C CA . ASP A 1 80 ? 17.990 10.744 -28.083 1.00 55.53 80 ASP A CA 1
ATOM 670 C C . ASP A 1 80 ? 17.445 11.417 -26.814 1.00 55.53 80 ASP A C 1
ATOM 672 O O . ASP A 1 80 ? 17.596 12.618 -26.595 1.00 55.53 80 ASP A O 1
ATOM 676 N N . LEU A 1 81 ? 16.687 10.642 -26.036 1.00 53.53 81 LEU A N 1
ATOM 677 C CA . LEU A 1 81 ? 16.063 11.016 -24.768 1.00 53.53 81 LEU A CA 1
ATOM 678 C C . LEU A 1 81 ? 15.393 12.408 -24.732 1.00 53.53 81 LEU A C 1
ATOM 680 O O . LEU A 1 81 ? 15.904 13.363 -24.142 1.00 53.53 81 LEU A O 1
ATOM 684 N N . VAL A 1 82 ? 14.122 12.486 -25.145 1.00 47.81 82 VAL A N 1
ATOM 685 C CA . VAL A 1 82 ? 13.209 13.467 -24.523 1.00 47.81 82 VAL A CA 1
ATOM 686 C C . VAL A 1 82 ? 12.931 13.003 -23.089 1.00 47.81 82 VAL A C 1
ATOM 688 O O . VAL A 1 82 ? 11.924 12.362 -22.785 1.00 47.81 82 VAL A O 1
ATOM 691 N N . ILE A 1 83 ? 13.841 13.325 -22.165 1.00 47.69 83 ILE A N 1
ATOM 692 C CA . ILE A 1 83 ? 13.519 13.360 -20.736 1.00 47.69 83 ILE A CA 1
ATOM 693 C C . ILE A 1 83 ? 12.588 14.554 -20.548 1.00 47.69 83 ILE A C 1
ATOM 695 O O . ILE A 1 83 ? 13.008 15.697 -20.373 1.00 47.69 83 ILE A O 1
ATOM 699 N N . GLY A 1 84 ? 11.284 14.291 -20.593 1.00 42.66 84 GLY A N 1
ATOM 700 C CA . GLY A 1 84 ? 10.296 15.254 -20.135 1.00 42.66 84 GLY A CA 1
ATOM 701 C C . GLY A 1 84 ? 10.581 15.604 -18.674 1.00 42.66 84 GLY A C 1
ATOM 702 O O . GLY A 1 84 ? 10.702 14.713 -17.825 1.00 42.66 84 GLY A O 1
ATOM 703 N N . LYS A 1 85 ? 10.670 16.900 -18.360 1.00 44.69 85 LYS A N 1
ATOM 704 C CA . LYS A 1 85 ? 10.714 17.392 -16.978 1.00 44.69 85 LYS A CA 1
ATOM 705 C C . LYS A 1 85 ? 9.492 16.836 -16.231 1.00 44.69 85 LYS A C 1
ATOM 707 O O . LYS A 1 85 ? 8.380 17.323 -16.411 1.00 44.69 85 LYS A O 1
ATOM 712 N N . GLY A 1 86 ? 9.696 15.790 -15.426 1.00 56.09 86 GLY A N 1
ATOM 713 C CA . GLY A 1 86 ? 8.643 15.145 -14.633 1.00 56.09 86 GLY A CA 1
ATOM 714 C C . GLY A 1 86 ? 8.322 13.674 -14.929 1.00 56.09 86 GLY A C 1
ATOM 715 O O . GLY A 1 86 ? 7.265 13.231 -14.487 1.00 56.09 86 GLY A O 1
ATOM 716 N N . HIS A 1 87 ? 9.180 12.904 -15.616 1.00 47.69 87 HIS A N 1
ATOM 717 C CA . HIS A 1 87 ? 9.044 11.432 -15.741 1.00 47.69 87 HIS A CA 1
ATOM 718 C C . HIS A 1 87 ? 7.656 10.944 -16.215 1.00 47.69 87 HIS A C 1
ATOM 720 O O . HIS A 1 87 ? 7.201 9.860 -15.849 1.00 47.69 87 HIS A O 1
ATOM 726 N N . LYS A 1 88 ? 6.950 11.733 -17.027 1.00 46.66 88 LYS A N 1
ATOM 727 C CA . LYS A 1 88 ? 5.749 11.274 -17.727 1.00 46.66 88 LYS A CA 1
ATOM 728 C C . LYS A 1 88 ? 6.164 10.968 -19.154 1.00 46.66 88 LYS A C 1
ATOM 730 O O . LYS A 1 88 ? 6.197 11.868 -19.985 1.00 46.66 88 LYS A O 1
ATOM 735 N N . GLY A 1 89 ? 6.561 9.717 -19.387 1.00 39.66 89 GLY A N 1
ATOM 736 C CA . GLY A 1 89 ? 6.793 9.206 -20.734 1.00 39.66 89 GLY A CA 1
ATOM 737 C C . GLY A 1 89 ? 5.540 9.437 -21.573 1.00 39.66 89 GLY A C 1
ATOM 738 O O . GLY A 1 89 ? 4.448 9.020 -21.182 1.00 39.66 89 GLY A O 1
ATOM 739 N N . GLY A 1 90 ? 5.692 10.191 -22.657 1.00 44.59 90 GLY A N 1
ATOM 740 C CA . GLY A 1 90 ? 4.695 10.269 -23.709 1.00 44.59 90 GLY A CA 1
ATOM 741 C C . GLY A 1 90 ? 4.903 9.088 -24.648 1.00 44.59 90 GLY A C 1
ATOM 742 O O . GLY A 1 90 ? 5.996 8.963 -25.191 1.00 44.59 90 GLY A O 1
ATOM 743 N N . LEU A 1 91 ? 3.824 8.313 -24.816 1.00 38.25 91 LEU A N 1
ATOM 744 C CA . LEU A 1 91 ? 3.634 7.129 -25.672 1.00 38.25 91 LEU A CA 1
ATOM 745 C C . LEU A 1 91 ? 4.286 5.822 -25.188 1.00 38.25 91 LEU A C 1
ATOM 747 O O . LEU A 1 91 ? 5.518 5.756 -25.013 1.00 38.25 91 LEU A O 1
#

Radius of gyration: 25.77 Å; Cα contacts (8 Å, |Δi|>4): 31; chains: 1; bounding box: 47×32×65 Å

Solvent-accessible surface area (backbone atoms only — not comparable to full-atom values): 6358 Å² total; per-residue (Å²): 135,57,71,55,37,76,75,68,70,46,87,76,57,72,63,59,56,50,51,52,40,51,50,37,45,74,76,71,47,63,63,44,64,76,41,95,64,44,82,58,81,76,83,69,94,71,74,85,83,77,67,82,90,64,68,82,87,70,75,58,80,92,73,56,59,73,61,50,81,66,64,77,56,93,84,63,75,73,80,78,72,83,75,48,95,78,82,64,82,81,130

Secondary structure (DSSP, 8-state):
--HHHHHH-----HHHHHHHHHHHHHTT--GGGGSTTTTPPPPPSSSS---TTPPTTPPPGGG--HHHHTT-STT---------TTS----

Mean predicted aligned error: 15.04 Å

pLDDT: mean 76.97, std 15.27, range [38.25, 95.81]

Foldseek 3Di:
DDPCCVPPVDDDDPVNVVVVQVVCVVVVHQPLCPDPCSPDDDDDPDDDDDCPPPDPPDDPPVRDDVVLVVVPDDPSDDPPDPPPPPPPDDD